Protein AF-A0A371S1B3-F1 (afdb_monomer_lite)

Structure (mmCIF, N/CA/C/O backbone):
data_AF-A0A371S1B3-F1
#
_entry.id   AF-A0A371S1B3-F1
#
loop_
_atom_site.group_PDB
_atom_site.id
_atom_site.type_symbol
_atom_site.label_atom_id
_atom_site.label_alt_id
_atom_site.label_comp_id
_atom_site.label_asym_id
_atom_site.label_entity_id
_atom_site.label_seq_id
_atom_site.pdbx_PDB_ins_code
_atom_site.Cartn_x
_atom_site.Cartn_y
_atom_site.Cartn_z
_atom_site.occupancy
_atom_site.B_iso_or_equiv
_atom_site.auth_seq_id
_atom_site.auth_comp_id
_atom_site.auth_asym_id
_atom_site.auth_atom_id
_atom_site.pdbx_PDB_model_num
ATOM 1 N N . MET A 1 1 ? -12.342 5.224 -3.924 1.00 82.00 1 MET A N 1
ATOM 2 C CA . MET A 1 1 ? -11.382 5.637 -2.882 1.00 82.00 1 MET A CA 1
ATOM 3 C C . MET A 1 1 ? -10.462 6.681 -3.483 1.00 82.00 1 MET A C 1
ATOM 5 O O . MET A 1 1 ? -9.927 6.453 -4.559 1.00 82.00 1 MET A O 1
ATOM 9 N N . THR A 1 2 ? -10.331 7.826 -2.830 1.00 94.25 2 THR A N 1
ATOM 10 C CA . THR A 1 2 ? -9.426 8.921 -3.187 1.00 94.25 2 THR A CA 1
ATOM 11 C C . THR A 1 2 ? -8.027 8.688 -2.600 1.00 94.25 2 THR A C 1
ATOM 13 O O . THR A 1 2 ? -7.844 7.861 -1.703 1.00 94.25 2 THR A O 1
ATOM 16 N N . GLN A 1 3 ? -7.026 9.439 -3.073 1.00 94.06 3 GLN A N 1
ATOM 17 C CA . GLN A 1 3 ? -5.661 9.382 -2.532 1.00 94.06 3 GLN A CA 1
ATOM 18 C C . GLN A 1 3 ? -5.605 9.749 -1.037 1.00 94.06 3 GLN A C 1
ATOM 20 O O . GLN A 1 3 ? -4.833 9.150 -0.288 1.00 94.06 3 GLN A O 1
ATOM 25 N N . GLU A 1 4 ? -6.415 10.715 -0.594 1.00 95.88 4 GLU A N 1
ATOM 26 C CA . GLU A 1 4 ? -6.446 11.149 0.808 1.00 95.88 4 GLU A CA 1
ATOM 27 C C . GLU A 1 4 ? -7.035 10.063 1.714 1.00 95.88 4 GLU A C 1
ATOM 29 O O . GLU A 1 4 ? -6.433 9.711 2.730 1.00 95.88 4 GLU A O 1
ATOM 34 N N . GLU A 1 5 ? -8.140 9.443 1.291 1.00 95.56 5 GLU A N 1
ATOM 35 C CA . GLU A 1 5 ? -8.743 8.308 1.998 1.00 95.56 5 GLU A CA 1
ATOM 36 C C . GLU A 1 5 ? -7.767 7.127 2.102 1.00 95.56 5 GLU A C 1
ATOM 38 O O . GLU A 1 5 ? -7.623 6.531 3.172 1.00 95.56 5 GLU A O 1
ATOM 43 N N . LEU A 1 6 ? -7.042 6.810 1.020 1.00 95.12 6 LEU A N 1
ATOM 44 C CA . LEU A 1 6 ? -6.010 5.771 1.036 1.00 95.12 6 LEU A CA 1
ATOM 45 C C . LEU A 1 6 ? -4.895 6.115 2.029 1.00 95.12 6 LEU A C 1
ATOM 47 O O . LEU A 1 6 ? -4.473 5.254 2.804 1.00 95.12 6 LEU A O 1
ATOM 51 N N . ARG A 1 7 ? -4.421 7.368 2.027 1.00 96.88 7 ARG A N 1
ATOM 52 C CA . ARG A 1 7 ? -3.358 7.838 2.925 1.00 96.88 7 ARG A CA 1
ATOM 53 C C . ARG A 1 7 ? -3.742 7.636 4.387 1.00 96.88 7 ARG A C 1
ATOM 55 O O . ARG A 1 7 ? -2.946 7.101 5.163 1.00 96.88 7 ARG A O 1
ATOM 62 N N . GLU A 1 8 ? -4.944 8.064 4.758 1.00 97.25 8 GLU A N 1
ATOM 63 C CA . GLU A 1 8 ? -5.457 7.975 6.124 1.00 97.25 8 GLU A CA 1
ATOM 64 C C . GLU A 1 8 ? -5.708 6.526 6.543 1.00 97.25 8 GLU A C 1
ATOM 66 O O . GLU A 1 8 ? -5.249 6.100 7.608 1.00 97.25 8 GLU A O 1
ATOM 71 N N . ALA A 1 9 ? -6.343 5.731 5.678 1.00 96.81 9 ALA A N 1
ATOM 72 C CA . ALA A 1 9 ? -6.622 4.326 5.948 1.00 96.81 9 ALA A CA 1
ATOM 73 C C . ALA A 1 9 ? -5.338 3.485 6.073 1.00 96.81 9 ALA A C 1
ATOM 75 O O . ALA A 1 9 ? -5.241 2.630 6.960 1.00 96.81 9 ALA A O 1
ATOM 76 N N . ALA A 1 10 ? -4.344 3.732 5.212 1.00 96.69 10 ALA A N 1
ATOM 77 C CA . ALA A 1 10 ? -3.072 3.009 5.203 1.00 96.69 10 ALA A CA 1
ATOM 78 C C . ALA A 1 10 ? -2.057 3.568 6.214 1.00 96.69 10 ALA A C 1
ATOM 80 O O . ALA A 1 10 ? -1.043 2.920 6.480 1.00 96.69 10 ALA A O 1
ATOM 81 N N . LYS A 1 11 ? -2.317 4.744 6.803 1.00 96.81 11 LYS A N 1
ATOM 82 C CA . LYS A 1 11 ? -1.404 5.453 7.717 1.00 96.81 11 LYS A CA 1
ATOM 83 C C . LYS A 1 11 ? -0.007 5.625 7.107 1.00 96.81 11 LYS A C 1
ATOM 85 O O . LYS A 1 11 ? 1.005 5.211 7.688 1.00 96.81 11 LYS A O 1
ATOM 90 N N . ILE A 1 12 ? 0.029 6.199 5.906 1.00 97.12 12 ILE A N 1
ATOM 91 C CA . ILE A 1 12 ? 1.260 6.502 5.162 1.00 97.12 12 ILE A CA 1
ATOM 92 C C . ILE A 1 12 ? 1.454 8.013 5.009 1.00 97.12 12 ILE A C 1
ATOM 94 O O . ILE A 1 12 ? 0.520 8.795 5.165 1.00 97.12 12 ILE A O 1
ATOM 98 N N . GLY A 1 13 ? 2.684 8.438 4.718 1.00 96.75 13 GLY A N 1
ATOM 99 C CA . GLY A 1 13 ? 2.988 9.851 4.492 1.00 96.75 13 GLY A CA 1
ATOM 100 C C . GLY A 1 13 ? 2.394 10.374 3.181 1.00 96.75 13 GLY A C 1
ATOM 101 O O . GLY A 1 13 ? 2.213 9.618 2.226 1.00 96.75 13 GLY A O 1
ATOM 102 N N . ARG A 1 14 ? 2.155 11.690 3.108 1.00 96.00 14 ARG A N 1
ATOM 103 C CA . ARG A 1 14 ? 1.624 12.367 1.909 1.00 96.00 14 ARG A CA 1
ATOM 104 C C . ARG A 1 14 ? 2.480 12.116 0.664 1.00 96.00 14 ARG A C 1
ATOM 106 O O . ARG A 1 14 ? 1.932 11.796 -0.382 1.00 96.00 14 ARG A O 1
ATOM 113 N N . ASN A 1 15 ? 3.807 12.195 0.793 1.00 96.50 15 ASN A N 1
ATOM 114 C CA . ASN A 1 15 ? 4.725 11.960 -0.327 1.00 96.50 15 ASN A CA 1
ATOM 115 C C . ASN A 1 15 ? 4.610 10.529 -0.863 1.00 96.50 15 ASN A C 1
ATOM 117 O O . ASN A 1 15 ? 4.566 10.328 -2.070 1.00 96.50 15 ASN A O 1
ATOM 121 N N . THR A 1 16 ? 4.516 9.540 0.030 1.00 96.50 16 THR A N 1
ATOM 122 C CA . THR A 1 16 ? 4.338 8.137 -0.357 1.00 96.50 16 THR A CA 1
ATOM 123 C C . THR A 1 16 ? 2.991 7.920 -1.032 1.00 96.50 16 THR A C 1
ATOM 125 O O . THR A 1 16 ? 2.954 7.299 -2.082 1.00 96.50 16 THR A O 1
ATOM 128 N N . ALA A 1 17 ? 1.903 8.470 -0.480 1.00 96.38 17 ALA A N 1
ATOM 129 C CA . ALA A 1 17 ? 0.581 8.378 -1.101 1.00 96.38 17 ALA A CA 1
ATOM 130 C C . ALA A 1 17 ? 0.552 9.022 -2.493 1.00 96.38 17 ALA A C 1
ATOM 132 O O . ALA A 1 17 ? -0.039 8.462 -3.404 1.00 96.38 17 ALA A O 1
ATOM 133 N N . SER A 1 18 ? 1.222 10.167 -2.663 1.00 97.06 18 SER A N 1
ATOM 134 C C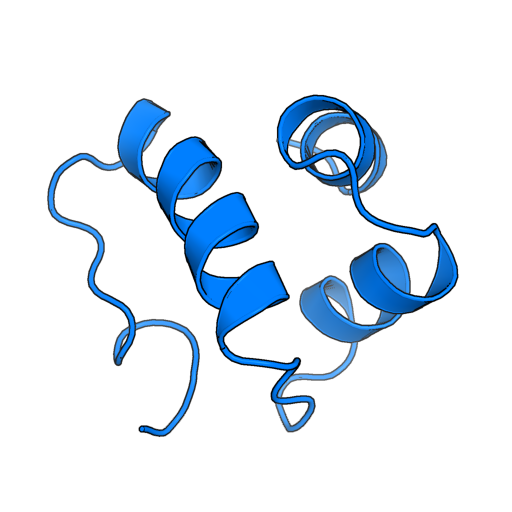A . SER A 1 18 ? 1.348 10.807 -3.973 1.00 97.06 18 SER A CA 1
ATOM 135 C C . SER A 1 18 ? 2.056 9.894 -4.957 1.00 97.06 18 SER A C 1
ATOM 137 O O . SER A 1 18 ? 1.481 9.590 -5.989 1.00 97.06 18 SER A O 1
ATOM 139 N N . ARG A 1 19 ? 3.255 9.403 -4.614 1.00 96.56 19 ARG A N 1
ATOM 140 C CA . ARG A 1 19 ? 4.037 8.553 -5.520 1.00 96.56 19 ARG A CA 1
ATOM 141 C C . ARG A 1 19 ? 3.311 7.258 -5.871 1.00 96.56 19 ARG A C 1
ATOM 143 O O . ARG A 1 19 ? 3.180 6.967 -7.043 1.00 96.56 19 ARG A O 1
ATOM 150 N N . VAL A 1 20 ? 2.751 6.544 -4.893 1.00 95.12 20 VAL A N 1
ATOM 151 C CA . VAL A 1 20 ? 2.004 5.293 -5.149 1.00 95.12 20 VAL A CA 1
ATOM 152 C C . VAL A 1 20 ? 0.819 5.504 -6.097 1.00 95.12 20 VAL A C 1
ATOM 154 O O . VAL A 1 20 ? 0.484 4.604 -6.853 1.00 95.12 20 VAL A O 1
ATOM 157 N N . CYS A 1 21 ? 0.173 6.673 -6.062 1.00 93.44 21 CYS A N 1
ATOM 158 C CA . CYS A 1 21 ? -0.974 6.958 -6.924 1.00 93.44 21 CYS A CA 1
ATOM 159 C C . CYS A 1 21 ? -0.604 7.605 -8.269 1.00 93.44 21 CYS A C 1
ATOM 161 O O . CYS A 1 21 ? -1.454 7.637 -9.155 1.00 93.44 21 CYS A O 1
ATOM 163 N N . SER A 1 22 ? 0.596 8.176 -8.413 1.00 94.88 22 SER A N 1
ATOM 164 C CA . SER A 1 22 ? 0.978 8.964 -9.596 1.00 94.88 22 SER A CA 1
ATOM 165 C C . SER A 1 22 ? 2.156 8.399 -10.385 1.00 94.88 22 SER A C 1
ATOM 167 O O . SER A 1 22 ? 2.366 8.821 -11.516 1.00 94.88 22 SER A O 1
ATOM 169 N N . ASP A 1 23 ? 2.956 7.524 -9.783 1.00 94.31 23 ASP A N 1
ATOM 170 C CA . ASP A 1 23 ? 4.191 6.985 -10.344 1.00 94.31 23 ASP A CA 1
ATOM 171 C C . ASP A 1 23 ? 4.084 5.451 -10.429 1.00 94.31 23 ASP A C 1
ATOM 173 O O . ASP A 1 23 ? 4.189 4.780 -9.398 1.00 94.31 23 ASP A O 1
ATOM 177 N N . PRO A 1 24 ? 3.838 4.887 -11.627 1.00 89.62 24 PRO A N 1
ATOM 178 C CA . PRO A 1 24 ? 3.666 3.448 -11.808 1.00 89.62 24 PRO A CA 1
ATOM 179 C C . PRO A 1 24 ? 4.963 2.653 -11.603 1.00 89.62 24 PRO A C 1
ATOM 181 O O . PRO A 1 24 ? 4.894 1.455 -11.362 1.00 89.62 24 PRO A O 1
ATOM 184 N N . GLU A 1 25 ? 6.133 3.296 -11.666 1.00 91.38 25 GLU A N 1
ATOM 185 C CA . GLU A 1 25 ? 7.428 2.641 -11.436 1.00 91.38 25 GLU A CA 1
ATOM 186 C C . GLU A 1 25 ? 7.835 2.685 -9.950 1.00 91.38 25 GLU A C 1
ATOM 188 O O . GLU A 1 25 ? 8.797 2.039 -9.519 1.00 91.38 25 GLU A O 1
ATOM 193 N N . TYR A 1 26 ? 7.107 3.440 -9.121 1.00 92.88 26 TYR A N 1
ATOM 194 C CA . TYR A 1 26 ? 7.427 3.579 -7.708 1.00 92.88 26 TYR A CA 1
ATOM 195 C C . TYR A 1 26 ? 7.033 2.341 -6.897 1.00 92.88 26 TYR A C 1
ATOM 197 O O . TYR A 1 26 ? 5.877 2.149 -6.520 1.00 92.88 26 TYR A O 1
ATOM 205 N N . THR A 1 27 ? 8.041 1.577 -6.478 1.00 94.06 27 THR A N 1
ATOM 206 C CA . THR A 1 27 ? 7.870 0.502 -5.492 1.00 94.06 27 THR A CA 1
ATOM 207 C C . THR A 1 27 ? 8.236 0.990 -4.082 1.00 94.06 27 THR A C 1
ATOM 209 O O . THR A 1 27 ? 9.400 1.301 -3.805 1.00 94.06 27 THR A O 1
ATOM 212 N N . PRO A 1 28 ? 7.275 1.088 -3.142 1.00 94.00 28 PRO A N 1
ATOM 213 C CA 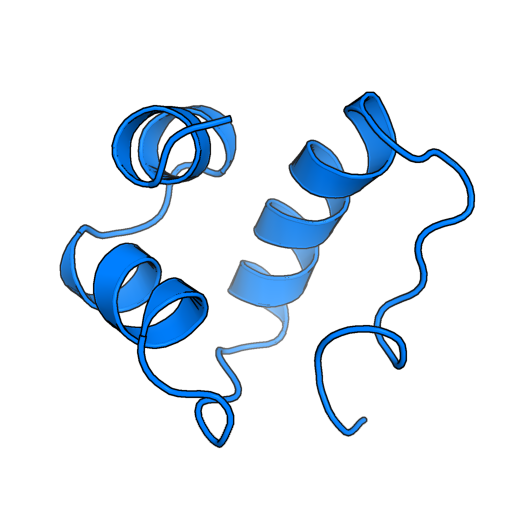. PRO A 1 28 ? 7.562 1.474 -1.767 1.00 94.00 28 PRO A CA 1
ATOM 214 C C . PRO A 1 28 ? 8.171 0.314 -0.960 1.00 94.00 28 PRO A C 1
ATOM 216 O O . PRO A 1 28 ? 8.207 -0.832 -1.389 1.00 94.00 28 PRO A O 1
ATOM 219 N N . SER A 1 29 ? 8.614 0.585 0.275 1.00 95.31 29 SER A N 1
ATOM 220 C CA . SER A 1 29 ? 9.133 -0.478 1.155 1.00 95.31 29 SER A CA 1
ATOM 221 C C . SER A 1 29 ? 8.093 -1.575 1.426 1.00 95.31 29 SER A C 1
ATOM 223 O O . SER A 1 29 ? 6.899 -1.283 1.541 1.00 95.31 29 SER A O 1
ATOM 225 N N . ALA A 1 30 ? 8.540 -2.808 1.683 1.00 94.69 30 ALA A N 1
ATOM 226 C CA . ALA A 1 30 ? 7.659 -3.932 2.030 1.00 94.69 30 ALA A CA 1
ATOM 227 C C . ALA A 1 30 ? 6.702 -3.622 3.204 1.00 94.69 30 ALA A C 1
ATOM 229 O O . ALA A 1 30 ? 5.547 -4.053 3.220 1.00 94.69 30 ALA A O 1
ATOM 230 N N . SER A 1 31 ? 7.148 -2.817 4.178 1.00 96.06 31 SER A N 1
ATOM 231 C CA . SER A 1 31 ? 6.309 -2.383 5.305 1.00 96.06 31 SER A CA 1
ATOM 232 C C . SER A 1 31 ? 5.134 -1.496 4.867 1.00 96.06 31 SER A C 1
ATOM 234 O O . SER A 1 31 ? 4.029 -1.610 5.403 1.00 96.06 31 SER A O 1
ATOM 236 N N . THR A 1 32 ? 5.357 -0.646 3.865 1.00 96.56 32 THR A N 1
ATOM 237 C CA . THR A 1 32 ? 4.343 0.215 3.256 1.00 96.56 32 THR A CA 1
ATOM 238 C C . THR A 1 32 ? 3.409 -0.600 2.372 1.00 96.56 32 THR A C 1
ATOM 240 O O . THR A 1 32 ? 2.196 -0.449 2.501 1.00 96.56 32 THR A O 1
ATOM 243 N N . ILE A 1 33 ? 3.946 -1.512 1.554 1.00 96.44 33 ILE A N 1
ATOM 244 C CA . ILE A 1 33 ? 3.150 -2.431 0.724 1.00 96.44 33 ILE A CA 1
ATOM 245 C C . I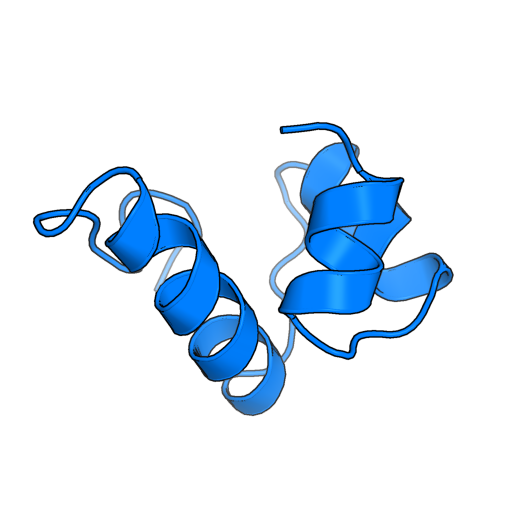LE A 1 33 ? 2.169 -3.209 1.604 1.00 96.44 33 ILE A C 1
ATOM 247 O O . ILE A 1 33 ? 0.969 -3.220 1.343 1.00 96.44 33 ILE A O 1
ATOM 251 N N . LYS A 1 34 ? 2.629 -3.766 2.732 1.00 96.25 34 LYS A N 1
ATOM 252 C CA . LYS A 1 34 ? 1.758 -4.479 3.681 1.00 96.25 34 LYS A CA 1
ATOM 253 C C . LYS A 1 34 ? 0.607 -3.610 4.208 1.00 96.25 34 LYS A C 1
ATOM 255 O O . LYS A 1 34 ? -0.509 -4.107 4.366 1.00 96.25 34 LYS A O 1
ATOM 260 N N . LYS A 1 35 ? 0.859 -2.327 4.495 1.00 97.44 35 LYS A N 1
ATOM 261 C CA . LYS A 1 35 ? -0.180 -1.378 4.936 1.00 97.44 35 LYS A CA 1
ATOM 262 C C . LYS A 1 35 ? -1.183 -1.087 3.819 1.00 97.44 35 LYS A C 1
ATOM 264 O O . LYS A 1 35 ? -2.382 -1.132 4.077 1.00 97.44 35 LYS A O 1
ATOM 269 N N . LEU A 1 36 ? -0.694 -0.836 2.605 1.00 96.62 36 LEU A N 1
ATOM 270 C CA . LEU A 1 36 ? -1.513 -0.574 1.420 1.00 96.62 36 LEU A CA 1
ATOM 271 C C . LEU A 1 36 ? -2.408 -1.771 1.095 1.00 96.62 36 LEU A C 1
ATOM 273 O O . LEU A 1 36 ? -3.626 -1.625 1.061 1.00 96.62 36 LEU A O 1
ATOM 277 N N . MET A 1 37 ? -1.836 -2.972 0.995 1.00 96.44 37 MET A N 1
ATOM 278 C CA . MET A 1 37 ? -2.590 -4.190 0.694 1.00 96.44 37 MET A CA 1
ATOM 279 C C . MET A 1 37 ? -3.655 -4.508 1.740 1.00 96.44 37 MET A C 1
ATOM 281 O O . MET A 1 37 ? -4.705 -5.046 1.404 1.00 96.44 37 MET A O 1
ATOM 285 N N . LYS A 1 38 ? -3.439 -4.147 3.012 1.00 96.88 38 LYS A N 1
ATOM 286 C CA . LYS A 1 38 ? -4.475 -4.281 4.047 1.00 96.88 38 LYS A CA 1
ATOM 287 C C . LYS A 1 38 ? -5.699 -3.404 3.761 1.00 96.88 38 LYS A C 1
ATOM 289 O O . LYS A 1 38 ? -6.801 -3.785 4.144 1.00 96.88 38 LYS A O 1
ATOM 294 N N . VAL A 1 39 ? -5.513 -2.237 3.143 1.00 96.75 39 VAL A N 1
ATOM 295 C CA . VAL A 1 39 ? -6.609 -1.343 2.741 1.00 96.75 39 VAL A CA 1
ATOM 296 C C . VAL A 1 39 ? -7.231 -1.817 1.435 1.00 96.75 39 VAL A C 1
ATOM 298 O O . VAL A 1 39 ? -8.448 -1.958 1.386 1.00 96.75 39 VAL A O 1
ATOM 301 N N . VAL A 1 40 ? -6.413 -2.136 0.426 1.00 95.44 40 VAL A N 1
ATOM 302 C CA . VAL A 1 40 ? -6.879 -2.646 -0.876 1.00 95.44 40 VAL A CA 1
ATOM 303 C C . VAL A 1 40 ? -7.763 -3.879 -0.685 1.00 95.44 40 VAL A C 1
ATOM 305 O O . VAL A 1 40 ? -8.872 -3.918 -1.206 1.00 95.44 40 VAL A O 1
ATOM 308 N N . ARG A 1 41 ? -7.359 -4.815 0.184 1.00 96.19 41 ARG A N 1
ATOM 309 C CA . ARG A 1 41 ? -8.126 -6.040 0.470 1.00 96.19 41 ARG A CA 1
ATOM 310 C C . ARG A 1 41 ? -9.466 -5.847 1.171 1.00 96.19 41 ARG A C 1
ATOM 312 O O . ARG A 1 41 ? -10.238 -6.792 1.276 1.00 96.19 41 ARG A O 1
ATOM 319 N N . ARG A 1 42 ? -9.763 -4.642 1.664 1.00 95.12 42 ARG A N 1
ATOM 320 C CA . ARG A 1 42 ? -11.111 -4.312 2.157 1.00 95.12 42 ARG A CA 1
ATOM 321 C C . ARG A 1 42 ? -12.090 -4.062 1.016 1.00 95.12 42 ARG A C 1
ATOM 323 O O . ARG A 1 42 ? -13.288 -4.179 1.231 1.00 95.12 42 ARG A O 1
ATOM 330 N N . VAL A 1 43 ? -11.571 -3.677 -0.147 1.00 92.94 43 VAL A N 1
ATOM 331 C CA . VAL A 1 43 ? -12.345 -3.407 -1.360 1.00 92.94 43 VAL A CA 1
ATOM 332 C C . VAL A 1 43 ? -12.311 -4.628 -2.275 1.00 92.94 43 VAL A C 1
ATOM 334 O O . VAL A 1 43 ? -13.360 -5.065 -2.732 1.00 92.94 43 VAL A O 1
ATOM 337 N N . ASP A 1 44 ? -11.127 -5.211 -2.472 1.00 94.88 44 ASP A N 1
ATOM 338 C CA . ASP A 1 44 ? -10.929 -6.443 -3.235 1.00 94.88 44 ASP A CA 1
ATOM 339 C C . ASP A 1 44 ? -10.161 -7.488 -2.406 1.00 94.88 44 ASP A C 1
ATOM 341 O O . ASP A 1 44 ? -8.928 -7.468 -2.364 1.00 94.88 44 ASP A O 1
ATOM 345 N N . PRO A 1 45 ? -10.864 -8.425 -1.746 1.00 96.12 45 PRO A N 1
ATOM 346 C CA . PRO A 1 45 ? -10.245 -9.454 -0.913 1.00 96.12 45 PRO A CA 1
ATOM 347 C C . PRO A 1 45 ? -9.222 -10.344 -1.630 1.00 96.12 45 PRO A C 1
ATOM 349 O O . PRO A 1 45 ? -8.354 -10.907 -0.960 1.00 96.12 45 PRO A O 1
ATOM 352 N N . ASN A 1 46 ? -9.310 -10.473 -2.958 1.00 96.81 46 ASN A N 1
ATOM 353 C CA . ASN A 1 46 ? -8.439 -11.345 -3.747 1.00 96.81 46 ASN A CA 1
ATOM 354 C C . ASN A 1 46 ? -7.196 -10.626 -4.284 1.00 96.81 46 ASN A C 1
ATOM 356 O O . ASN A 1 46 ? -6.308 -11.293 -4.812 1.00 96.81 46 ASN A O 1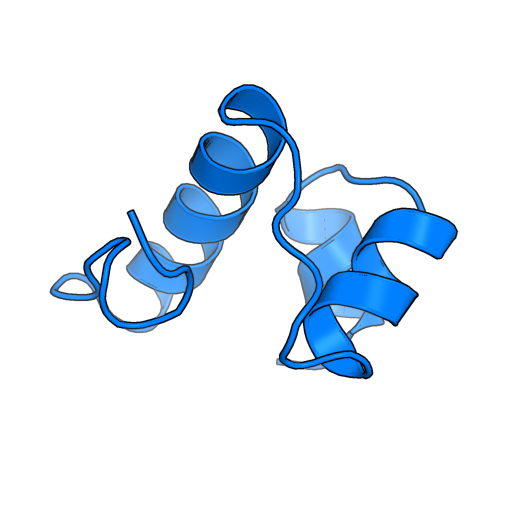
ATOM 360 N N . ALA A 1 47 ? -7.110 -9.306 -4.094 1.00 96.19 47 ALA A N 1
ATOM 361 C CA . ALA A 1 47 ? -5.988 -8.485 -4.517 1.00 96.19 47 ALA A CA 1
ATOM 362 C C . ALA A 1 47 ? -4.647 -9.021 -3.994 1.00 96.19 47 ALA A C 1
ATOM 364 O O . ALA A 1 47 ? -4.411 -9.177 -2.775 1.00 96.19 47 ALA A O 1
ATOM 365 N N . LYS A 1 48 ? -3.735 -9.260 -4.929 1.00 95.75 48 LYS A N 1
ATOM 366 C CA . LYS A 1 48 ? -2.377 -9.716 -4.675 1.00 95.75 48 LYS A CA 1
ATOM 367 C C . LYS A 1 48 ? -1.386 -8.567 -4.821 1.00 95.75 48 LYS A C 1
ATOM 369 O O . LYS A 1 48 ? -1.746 -7.457 -5.182 1.00 95.75 48 LYS A O 1
ATOM 374 N N . VAL A 1 49 ? -0.154 -8.794 -4.380 1.00 93.75 49 VAL A N 1
ATOM 375 C CA . VAL A 1 49 ? 0.869 -7.734 -4.352 1.00 93.75 49 VAL A CA 1
ATOM 376 C C . VAL A 1 49 ? 1.385 -7.459 -5.764 1.00 93.75 49 VAL A C 1
ATOM 378 O O . VAL A 1 49 ? 1.498 -6.300 -6.143 1.00 93.75 49 VAL A O 1
ATOM 381 N N . ASP A 1 50 ? 1.610 -8.532 -6.517 1.00 93.06 50 ASP A N 1
ATOM 382 C CA . ASP A 1 50 ? 2.002 -8.605 -7.927 1.00 93.06 50 ASP A CA 1
ATOM 383 C C . ASP A 1 50 ? 1.000 -7.936 -8.878 1.00 93.06 50 ASP A C 1
ATOM 385 O O . ASP A 1 50 ? 1.372 -7.549 -9.979 1.00 93.06 50 ASP A O 1
ATOM 389 N N . ASP A 1 51 ? -0.244 -7.714 -8.444 1.00 91.81 51 ASP A N 1
ATOM 390 C CA . ASP A 1 51 ? -1.219 -6.935 -9.216 1.00 91.81 51 ASP A CA 1
ATOM 391 C C . ASP A 1 51 ? -0.887 -5.424 -9.239 1.00 91.81 51 ASP A C 1
ATOM 393 O O . ASP A 1 51 ? -1.420 -4.689 -10.071 1.00 91.81 51 ASP A O 1
ATOM 397 N N . PHE A 1 52 ? -0.050 -4.936 -8.310 1.00 90.31 52 PHE A N 1
ATOM 398 C CA . PHE A 1 52 ? 0.225 -3.500 -8.116 1.00 90.31 52 PHE A CA 1
ATOM 399 C C . PHE A 1 52 ? 1.708 -3.139 -8.028 1.00 90.31 52 PHE A C 1
ATOM 401 O O . PHE A 1 52 ? 2.061 -1.985 -8.261 1.00 90.31 52 PHE A O 1
ATOM 408 N N . PHE A 1 53 ? 2.561 -4.072 -7.614 1.00 89.06 53 PHE A N 1
ATOM 409 C CA . PHE A 1 53 ? 3.986 -3.846 -7.407 1.00 89.06 53 PHE A 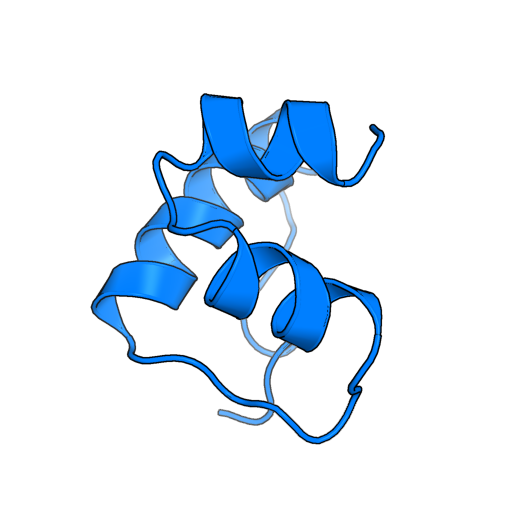CA 1
ATOM 410 C C . PHE A 1 53 ? 4.752 -5.022 -8.005 1.00 89.06 53 PHE A C 1
ATOM 412 O O . PHE A 1 53 ? 4.498 -6.162 -7.617 1.00 89.06 53 PHE A O 1
ATOM 419 N N . ASP A 1 54 ? 5.699 -4.741 -8.900 1.00 82.44 54 ASP A N 1
ATOM 420 C CA . ASP A 1 54 ? 6.565 -5.763 -9.489 1.00 82.44 54 ASP A CA 1
ATOM 421 C C . ASP A 1 54 ? 7.460 -6.374 -8.396 1.00 82.44 54 ASP A C 1
ATOM 423 O O . ASP A 1 54 ? 8.408 -5.743 -7.913 1.00 82.44 54 ASP A O 1
ATOM 427 N N . MET A 1 55 ? 7.119 -7.592 -7.962 1.00 68.50 55 MET A N 1
ATOM 428 C CA . MET A 1 55 ? 7.771 -8.334 -6.875 1.00 68.50 55 MET A CA 1
ATOM 429 C C . MET A 1 55 ? 7.916 -9.819 -7.188 1.00 68.50 55 MET A C 1
ATOM 431 O O . MET A 1 55 ? 6.995 -10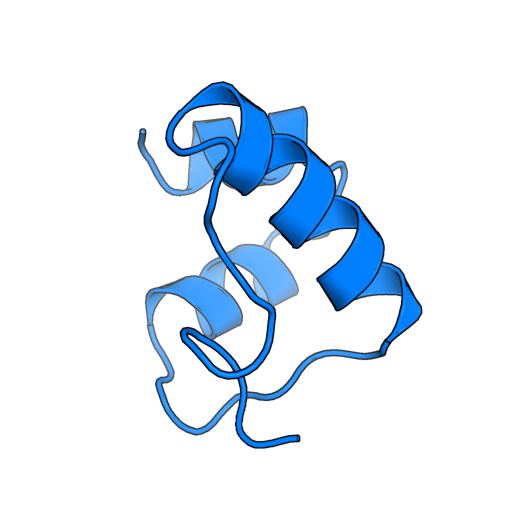.390 -7.810 1.00 68.50 55 MET A O 1
#

Sequence (55 aa):
MTQEELREAAKIGRNTASRVCSDPEYTPSASTIKKLMKVVRRVDPNAKVDDFFDM

Radius of gyration: 10.25 Å; chains: 1; bounding box: 22×24×20 Å

pLDDT: mean 94.21, std 4.67, range [68.5, 97.44]

Foldseek 3Di:
DDLVVLCVQLVHDPVVSCCLVPPQQDDDDPSSLVSSVVVVCVVPVVDDSVVRYPD

Secondary structure (DSSP, 8-state):
--HHHHHHHHT--HHHHHHHHH-TT----HHHHHHHHHHHTTT-TT--STTTS--